Protein AF-A0AAP6L0I6-F1 (afdb_monomer)

Mean predicted aligned error: 7.33 Å

Sequence (89 aa):
MDTKLMALCINLIASLVSLVAAWFWFKSAKTNLPAINPTTGQPMSPVSMLELYRTVREASRINKIAAFLTGLSVIMFSLSGFLAYGSAS

Solvent-accessible surface area (backbone atoms only — not comparable to full-atom values): 4768 Å² total; per-residue (Å²): 130,58,55,58,60,51,18,50,54,38,38,54,52,19,51,52,38,36,52,54,13,50,52,32,41,55,56,30,67,64,68,94,67,70,59,61,37,89,88,77,74,42,61,75,51,94,75,54,66,68,57,51,51,50,54,53,52,51,25,51,55,37,35,53,52,17,52,51,32,39,53,51,17,53,52,34,42,51,50,20,49,45,44,54,58,64,73,77,115

Organism: Aeromonas media (NCBI:txid651)

Radius of gyration: 20.52 Å; Cα contacts (8 Å, |Δi|>4): 81; chains: 1; bounding box: 48×24×55 Å

Foldseek 3Di:
DDLLVVLVVLLVVLVVLLVVLVVLLVVLPDAPAADADPVPRHGPDDDDVVVVVVSNVVSVVSNVVSVVSNVVSVVSNVVSVCSNPVVVD

pLDDT: mean 85.45, std 9.0, range [48.16, 95.0]

Nearest PDB structures (foldseek):
  6ixg-assembly2_B  TM=4.704E-01  e=6.886E+00  Homo sapiens
  7fdb-assembly1_f  TM=3.466E-01  e=3.011E+00  Saccharomyces cerevisiae S288C

Secondary structure (DSSP, 8-state):
--HHHHHHHHHHHHHHHHHHHHHHHHHHH---PPPBPTTT-SBSS---HHHHHHHHHHHHHHHHHHHHHHHHHHHHHHHHHHHHHTT--

Structure (mmCIF, N/CA/C/O backbone):
data_AF-A0AAP6L0I6-F1
#
_entry.id   AF-A0AAP6L0I6-F1
#
loop_
_atom_site.group_PDB
_atom_site.id
_atom_site.type_symbol
_atom_site.label_atom_id
_atom_site.label_alt_id
_atom_site.label_comp_id
_atom_site.label_asym_id
_atom_site.label_entity_id
_atom_site.label_seq_id
_atom_site.pdbx_PDB_ins_code
_atom_site.Cartn_x
_atom_site.Cartn_y
_atom_site.Cartn_z
_atom_site.occupancy
_atom_site.B_iso_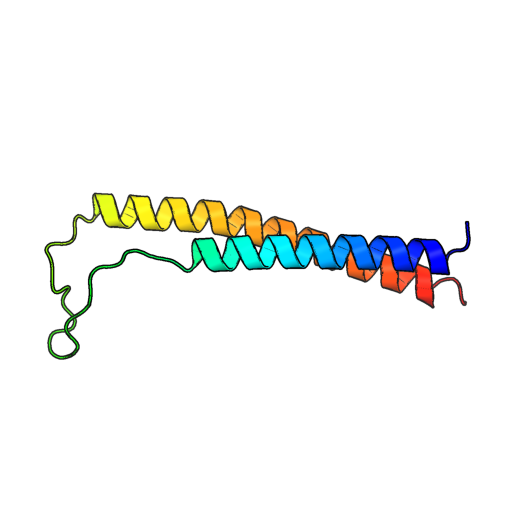or_equiv
_atom_site.auth_seq_id
_atom_site.auth_comp_id
_atom_site.auth_asym_id
_atom_site.auth_atom_id
_atom_site.pdbx_PDB_model_num
ATOM 1 N N . MET A 1 1 ? 24.803 2.353 -20.589 1.00 61.16 1 MET A N 1
ATOM 2 C CA . MET A 1 1 ? 24.414 1.551 -19.410 1.00 61.16 1 MET A CA 1
ATOM 3 C C . MET A 1 1 ? 23.748 0.292 -19.936 1.00 61.16 1 MET A C 1
ATOM 5 O O . MET A 1 1 ? 22.931 0.426 -20.836 1.00 61.16 1 MET A O 1
ATOM 9 N N . ASP A 1 2 ? 24.146 -0.893 -19.473 1.00 86.12 2 ASP A N 1
ATOM 10 C CA . ASP A 1 2 ? 23.571 -2.172 -19.925 1.00 86.12 2 ASP A CA 1
ATOM 11 C C . ASP A 1 2 ? 22.063 -2.220 -19.596 1.00 86.12 2 ASP A C 1
ATOM 13 O O . ASP A 1 2 ? 21.660 -1.833 -18.493 1.00 86.12 2 ASP A O 1
ATOM 17 N N . THR A 1 3 ? 21.222 -2.662 -20.539 1.00 84.19 3 THR A N 1
ATOM 18 C CA . THR A 1 3 ? 19.764 -2.781 -20.350 1.00 84.19 3 THR A CA 1
ATOM 19 C C . THR A 1 3 ? 19.432 -3.709 -19.185 1.00 84.19 3 THR A C 1
ATOM 21 O O . THR A 1 3 ? 18.493 -3.440 -18.430 1.00 84.19 3 THR A O 1
ATOM 24 N N . LYS A 1 4 ? 20.260 -4.735 -18.956 1.00 85.75 4 LYS A N 1
ATOM 25 C CA . LYS A 1 4 ? 20.130 -5.654 -17.817 1.00 85.75 4 LYS A CA 1
ATOM 26 C C . LYS A 1 4 ? 20.423 -4.966 -16.488 1.00 85.75 4 LYS A C 1
ATOM 28 O O . LYS A 1 4 ? 19.699 -5.172 -15.515 1.00 85.75 4 LYS A O 1
ATOM 33 N N . LEU A 1 5 ? 21.443 -4.105 -16.452 1.00 88.69 5 LEU A N 1
ATOM 34 C CA . LEU A 1 5 ? 21.770 -3.313 -15.265 1.00 88.69 5 LEU A CA 1
ATOM 35 C C . LEU A 1 5 ? 20.639 -2.326 -14.941 1.00 88.69 5 LEU A C 1
ATOM 37 O O . LEU A 1 5 ? 20.263 -2.171 -13.782 1.00 88.69 5 LEU A O 1
ATOM 41 N N . MET A 1 6 ? 20.045 -1.708 -15.966 1.00 87.94 6 MET A N 1
ATOM 42 C CA . MET A 1 6 ? 18.896 -0.817 -15.796 1.00 87.94 6 MET A CA 1
ATOM 43 C C . MET A 1 6 ? 17.666 -1.563 -15.255 1.00 87.94 6 MET A C 1
ATOM 45 O O . MET A 1 6 ? 17.031 -1.091 -14.311 1.00 87.94 6 MET A O 1
ATOM 49 N N . ALA A 1 7 ? 17.367 -2.749 -15.791 1.00 89.56 7 ALA A N 1
ATOM 50 C CA . ALA A 1 7 ? 16.278 -3.596 -15.307 1.00 89.56 7 ALA A CA 1
ATOM 51 C C . ALA A 1 7 ? 16.483 -4.028 -13.843 1.00 89.56 7 ALA A C 1
ATOM 53 O O . ALA A 1 7 ? 15.536 -3.977 -13.050 1.00 89.56 7 ALA A O 1
ATOM 54 N N . LEU A 1 8 ? 17.716 -4.380 -13.458 1.00 89.81 8 LEU A N 1
ATOM 55 C CA . LEU A 1 8 ? 18.066 -4.707 -12.073 1.00 89.81 8 LEU A CA 1
ATOM 56 C C . LEU A 1 8 ? 17.788 -3.529 -11.130 1.00 89.81 8 LEU A C 1
ATOM 58 O O . LEU A 1 8 ? 17.121 -3.711 -10.111 1.00 89.81 8 LEU A O 1
ATOM 62 N N . CYS A 1 9 ? 18.237 -2.321 -11.484 1.00 91.50 9 CYS A N 1
ATOM 63 C CA . CYS A 1 9 ? 17.977 -1.125 -10.680 1.00 91.50 9 CYS A CA 1
ATOM 64 C C . CYS A 1 9 ? 16.473 -0.863 -10.513 1.00 91.50 9 CYS A C 1
ATOM 66 O O . CYS A 1 9 ? 16.017 -0.596 -9.401 1.00 91.50 9 CYS A O 1
ATOM 68 N N . ILE A 1 10 ? 15.687 -0.992 -11.588 1.00 91.00 10 ILE A N 1
ATOM 69 C CA . ILE A 1 10 ? 14.227 -0.809 -11.533 1.00 91.00 10 ILE A CA 1
ATOM 70 C C . ILE A 1 10 ? 13.578 -1.857 -10.620 1.00 91.00 10 ILE A C 1
ATOM 72 O O . ILE A 1 10 ? 12.722 -1.498 -9.813 1.00 91.00 10 ILE A O 1
ATOM 76 N N . ASN A 1 11 ? 14.011 -3.120 -10.681 1.00 91.19 11 ASN A N 1
ATOM 77 C CA . ASN A 1 11 ? 13.495 -4.185 -9.812 1.00 91.19 11 ASN A CA 1
ATOM 78 C C . ASN A 1 11 ? 13.799 -3.942 -8.331 1.00 91.19 11 ASN A C 1
ATOM 80 O O . ASN A 1 11 ? 12.937 -4.169 -7.479 1.00 91.19 11 ASN A O 1
ATOM 84 N N . LEU A 1 12 ? 15.003 -3.462 -8.011 1.00 93.06 12 LEU A N 1
ATOM 85 C CA . LEU A 1 12 ? 15.367 -3.124 -6.634 1.00 93.06 12 LEU A CA 1
ATOM 86 C C . LEU A 1 12 ? 14.486 -1.992 -6.097 1.00 93.06 12 LEU A C 1
ATOM 88 O O . LEU A 1 12 ? 13.950 -2.101 -4.993 1.00 93.06 12 LEU A O 1
ATOM 92 N N . ILE A 1 13 ? 14.261 -0.945 -6.896 1.00 92.56 13 ILE A N 1
ATOM 93 C CA . ILE A 1 13 ? 13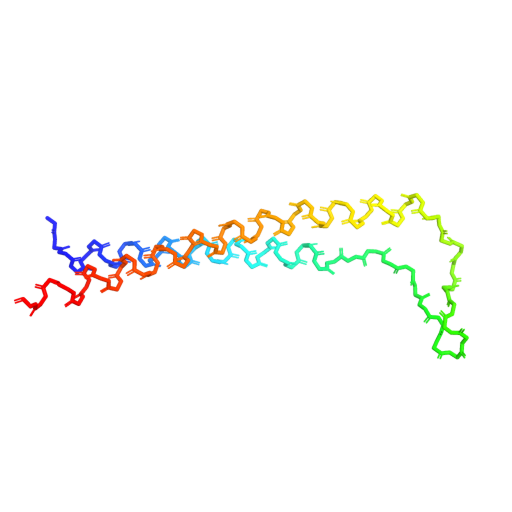.379 0.162 -6.503 1.00 92.56 13 ILE A CA 1
ATOM 94 C C . ILE A 1 13 ? 11.930 -0.328 -6.364 1.00 92.56 13 ILE A C 1
ATOM 96 O O . ILE A 1 13 ? 11.286 -0.032 -5.360 1.00 92.56 13 ILE A O 1
ATOM 100 N N . ALA A 1 14 ? 11.428 -1.127 -7.310 1.00 90.56 14 ALA A N 1
ATOM 101 C CA . ALA A 1 14 ? 10.079 -1.695 -7.255 1.00 90.56 14 ALA A CA 1
ATOM 102 C C . ALA A 1 14 ? 9.858 -2.541 -5.990 1.00 90.56 14 ALA A C 1
ATOM 104 O O . ALA A 1 14 ? 8.826 -2.419 -5.326 1.00 90.56 14 ALA A O 1
ATOM 105 N N . SER A 1 15 ? 10.856 -3.345 -5.614 1.00 91.12 15 SER A N 1
ATOM 106 C CA . SER A 1 15 ? 10.831 -4.165 -4.399 1.00 91.12 15 SER A CA 1
ATOM 107 C C . SER A 1 15 ? 10.752 -3.305 -3.137 1.00 91.12 15 SER A C 1
ATOM 109 O O . SER A 1 15 ? 9.941 -3.580 -2.252 1.00 91.12 15 SER A O 1
ATOM 111 N N . LEU A 1 16 ? 11.534 -2.221 -3.069 1.00 93.94 16 LEU A N 1
ATOM 112 C CA . LEU A 1 16 ? 11.479 -1.269 -1.955 1.00 93.94 16 LEU A CA 1
ATOM 113 C C . LEU A 1 16 ? 10.111 -0.585 -1.865 1.00 93.94 16 LEU A C 1
ATOM 115 O O . LEU A 1 16 ? 9.532 -0.511 -0.782 1.00 93.94 16 LEU A O 1
ATOM 119 N N . VAL A 1 17 ? 9.556 -0.137 -2.994 1.00 93.00 17 VAL A N 1
ATOM 120 C CA . VAL A 1 17 ? 8.215 0.469 -3.041 1.00 93.00 17 VAL A CA 1
ATOM 121 C C . VAL A 1 17 ? 7.155 -0.526 -2.563 1.00 93.00 17 VAL A C 1
ATOM 123 O O . VAL A 1 17 ? 6.283 -0.159 -1.775 1.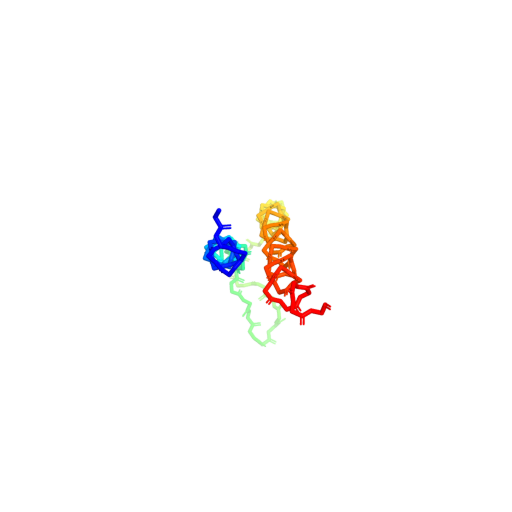00 93.00 17 VAL A O 1
ATOM 126 N N . SER A 1 18 ? 7.262 -1.795 -2.964 1.00 92.00 18 SER A N 1
ATOM 127 C CA . SER A 1 18 ? 6.358 -2.856 -2.512 1.00 92.00 18 SER A CA 1
ATOM 128 C C . SER A 1 18 ? 6.459 -3.108 -1.004 1.00 92.00 18 SER A C 1
ATOM 130 O O . SER A 1 18 ? 5.438 -3.308 -0.346 1.00 92.00 18 SER A O 1
ATOM 132 N N . LEU A 1 19 ? 7.665 -3.061 -0.432 1.00 94.12 19 LEU A N 1
ATOM 133 C CA . LEU A 1 19 ? 7.861 -3.199 1.012 1.00 94.12 19 LEU A CA 1
ATOM 134 C C . LEU A 1 19 ? 7.213 -2.036 1.779 1.00 94.12 19 LEU A C 1
ATOM 136 O O . LEU A 1 19 ? 6.542 -2.246 2.792 1.00 94.12 19 LEU A O 1
ATOM 140 N N . VAL A 1 20 ? 7.358 -0.809 1.272 1.00 93.19 20 VAL A N 1
ATOM 141 C CA . VAL A 1 20 ? 6.707 0.374 1.852 1.00 93.19 20 VAL A CA 1
ATOM 142 C C . VAL A 1 20 ? 5.182 0.263 1.740 1.00 93.19 20 VAL A C 1
ATOM 144 O O . VAL A 1 20 ? 4.476 0.555 2.707 1.00 93.19 20 VAL A O 1
ATOM 147 N N . ALA A 1 21 ? 4.658 -0.210 0.607 1.00 91.81 21 ALA A N 1
ATOM 148 C CA . ALA A 1 21 ? 3.228 -0.456 0.430 1.00 91.81 21 ALA A CA 1
ATOM 149 C C . ALA A 1 21 ? 2.690 -1.462 1.464 1.00 91.81 21 ALA A C 1
ATOM 151 O O . ALA A 1 21 ? 1.693 -1.185 2.136 1.00 91.81 21 ALA A O 1
ATOM 152 N N . ALA A 1 22 ? 3.400 -2.577 1.661 1.00 91.81 22 ALA A N 1
ATOM 153 C CA . ALA A 1 22 ? 3.051 -3.597 2.648 1.00 91.81 22 ALA A CA 1
ATOM 154 C C . ALA A 1 22 ? 3.032 -3.039 4.081 1.00 91.81 22 ALA A C 1
ATOM 156 O O . ALA A 1 22 ? 2.129 -3.352 4.861 1.00 91.81 22 ALA A O 1
ATOM 157 N N . TRP A 1 23 ? 3.971 -2.154 4.425 1.00 91.50 23 TRP A N 1
ATOM 158 C CA . TRP A 1 23 ? 3.974 -1.473 5.721 1.00 91.50 23 TRP A CA 1
ATOM 159 C C . TRP A 1 23 ? 2.734 -0.594 5.932 1.00 91.50 23 TRP A C 1
ATOM 161 O O . TRP A 1 23 ? 2.137 -0.602 7.013 1.00 91.50 23 TRP A O 1
ATOM 171 N N . PHE A 1 24 ? 2.304 0.142 4.904 1.00 90.88 24 PHE A N 1
ATOM 172 C CA . PHE A 1 24 ? 1.074 0.930 4.984 1.00 90.88 24 PHE A CA 1
ATOM 173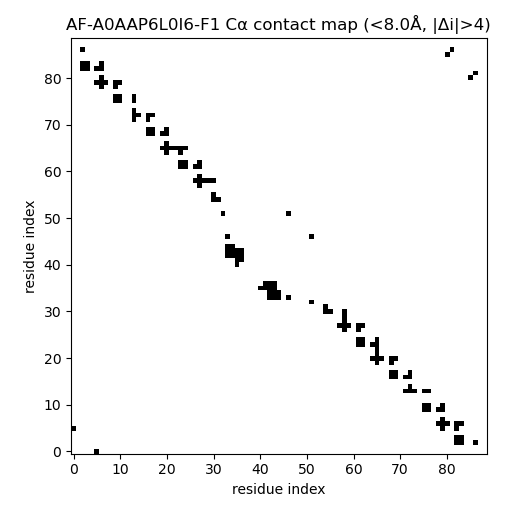 C C . PHE A 1 24 ? -0.176 0.050 5.073 1.00 90.88 24 PHE A C 1
ATOM 175 O O . PHE A 1 24 ? -1.084 0.387 5.834 1.00 90.88 24 PHE A O 1
ATOM 182 N N . TRP A 1 25 ? -0.216 -1.097 4.392 1.00 90.56 25 TRP A N 1
ATOM 183 C CA . TRP A 1 25 ? -1.284 -2.084 4.586 1.00 90.56 25 TRP A CA 1
ATOM 184 C C . TRP A 1 25 ? -1.322 -2.633 6.006 1.00 90.56 25 TRP A C 1
ATOM 186 O O . TRP A 1 25 ? -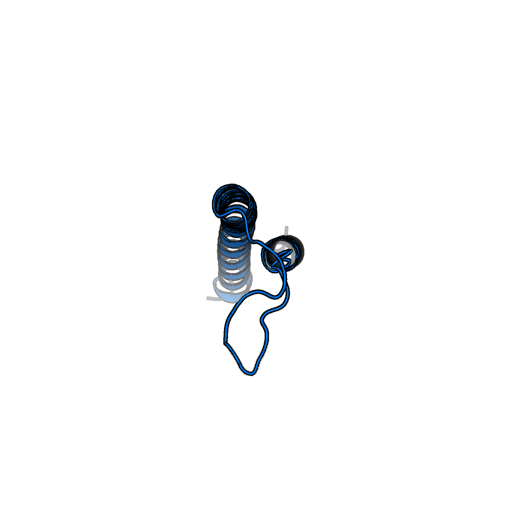2.388 -2.648 6.618 1.00 90.56 25 TRP A O 1
ATOM 196 N N . PHE A 1 26 ? -0.172 -2.990 6.573 1.00 89.62 26 PHE A N 1
ATOM 197 C CA . PHE A 1 26 ? -0.095 -3.432 7.963 1.00 89.62 26 PHE A CA 1
ATOM 198 C C . PHE A 1 26 ? -0.619 -2.366 8.932 1.00 89.62 26 PHE A C 1
ATOM 200 O O . PHE A 1 26 ? -1.400 -2.670 9.834 1.00 89.62 26 PHE A O 1
ATOM 207 N N . LYS A 1 27 ? -0.246 -1.097 8.723 1.00 87.31 27 LYS A N 1
ATOM 208 C CA . LYS A 1 27 ? -0.782 0.019 9.514 1.00 87.31 27 LYS A CA 1
ATOM 209 C C . LYS A 1 27 ? -2.285 0.202 9.325 1.00 87.31 27 LYS A C 1
ATOM 211 O O . LYS A 1 27 ? -2.979 0.413 10.310 1.00 87.31 27 LYS A O 1
ATOM 216 N N . SER A 1 28 ? -2.787 0.103 8.096 1.00 87.94 28 SER A N 1
ATOM 217 C CA . SER A 1 28 ? -4.219 0.218 7.806 1.00 87.94 28 SER A CA 1
ATOM 218 C C . SER A 1 28 ? -5.042 -0.916 8.418 1.00 87.94 28 SER A C 1
ATOM 220 O O . SER A 1 28 ? -6.208 -0.703 8.737 1.00 87.94 28 SER A O 1
ATOM 222 N N . ALA A 1 29 ? -4.473 -2.116 8.541 1.00 84.81 29 ALA A N 1
ATOM 223 C CA . ALA A 1 29 ? -5.158 -3.282 9.092 1.00 84.81 29 ALA A CA 1
ATOM 224 C C . ALA A 1 29 ? -5.266 -3.239 10.625 1.00 84.81 29 ALA A C 1
ATOM 226 O O . ALA A 1 29 ? -6.119 -3.910 11.205 1.00 84.81 29 ALA A 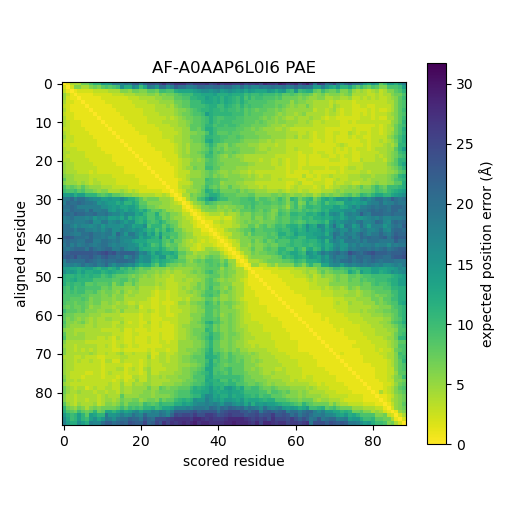O 1
ATOM 227 N N . LYS A 1 30 ? -4.429 -2.442 11.301 1.00 82.50 30 LYS A N 1
ATOM 228 C CA . LYS A 1 30 ? -4.541 -2.227 12.745 1.00 82.50 30 LYS A CA 1
ATOM 229 C C . LYS A 1 30 ? -5.724 -1.316 13.048 1.00 82.50 30 LYS A C 1
ATOM 231 O O . LYS A 1 30 ? -5.612 -0.095 13.009 1.00 82.50 30 LYS A O 1
ATOM 236 N N . THR A 1 31 ? -6.851 -1.916 13.400 1.00 67.25 31 THR A N 1
ATOM 237 C CA . THR A 1 31 ? -8.019 -1.195 13.908 1.00 67.25 31 THR A CA 1
ATOM 238 C C . THR A 1 31 ? -8.139 -1.394 15.416 1.00 67.25 31 THR A C 1
ATOM 240 O O . THR A 1 31 ? -8.187 -2.533 15.876 1.00 67.25 31 THR A O 1
ATOM 243 N N . ASN A 1 32 ? -8.249 -0.307 16.184 1.00 69.12 32 ASN A N 1
ATOM 244 C CA . ASN A 1 32 ? -8.554 -0.348 17.622 1.00 69.12 32 ASN A CA 1
ATOM 245 C C . ASN A 1 32 ? -10.053 -0.596 17.852 1.00 69.12 32 ASN A C 1
ATOM 247 O O . ASN A 1 32 ? -10.741 0.208 18.478 1.00 69.12 32 ASN A O 1
ATOM 251 N N . LEU A 1 33 ? -10.581 -1.672 17.269 1.00 71.62 33 LEU A N 1
ATOM 252 C CA . LEU A 1 33 ? -11.978 -2.041 17.455 1.00 71.62 33 LEU A CA 1
ATOM 253 C C . LEU A 1 33 ? -12.161 -2.656 18.849 1.00 71.62 33 LEU A C 1
ATOM 255 O O . LEU A 1 33 ? -11.321 -3.451 19.277 1.00 71.62 33 LEU A O 1
ATOM 259 N N . PRO A 1 34 ? -13.244 -2.308 19.563 1.00 72.94 34 PRO A N 1
ATOM 260 C CA . PRO A 1 34 ? -13.559 -2.936 20.836 1.00 72.94 34 PRO A CA 1
ATOM 261 C C . PRO A 1 34 ? -13.818 -4.430 20.633 1.00 72.94 34 PRO A C 1
ATOM 263 O O . PRO A 1 34 ? -14.385 -4.843 19.619 1.00 72.94 34 PRO A O 1
ATOM 266 N N . ALA A 1 35 ? -13.401 -5.239 21.608 1.00 80.75 35 ALA A N 1
ATOM 267 C CA . ALA A 1 35 ? -13.622 -6.679 21.577 1.00 80.75 35 ALA A CA 1
ATOM 268 C C . ALA A 1 35 ? -15.121 -6.992 21.443 1.00 80.75 35 ALA A C 1
ATOM 270 O O . ALA A 1 35 ? -15.960 -6.359 22.091 1.00 80.75 35 ALA A O 1
ATOM 271 N N . ILE A 1 36 ? -15.451 -7.967 20.597 1.00 82.38 36 ILE A N 1
ATOM 272 C CA . ILE A 1 36 ? -16.818 -8.453 20.404 1.00 82.38 36 ILE A CA 1
ATOM 273 C C . ILE A 1 36 ? -17.020 -9.658 21.317 1.00 82.38 36 ILE A C 1
ATOM 275 O O . ILE A 1 36 ? -16.188 -10.565 21.346 1.00 82.38 36 ILE A O 1
ATOM 279 N N . ASN A 1 37 ? -18.126 -9.678 22.057 1.00 84.00 37 ASN A N 1
ATOM 280 C CA . ASN A 1 37 ? -18.518 -10.845 22.830 1.00 84.00 37 ASN A CA 1
ATOM 281 C C . ASN A 1 37 ? -18.952 -11.965 21.858 1.00 84.00 37 ASN A C 1
ATOM 283 O O . ASN A 1 37 ? -19.903 -11.765 21.098 1.00 84.00 37 ASN A O 1
ATOM 287 N N . PRO A 1 38 ? -18.299 -13.141 21.874 1.00 84.00 38 PRO A N 1
ATOM 288 C CA . PRO A 1 38 ? -18.562 -14.214 20.913 1.00 84.00 38 PRO A CA 1
ATOM 289 C C . PRO A 1 38 ? -19.954 -14.845 21.063 1.00 84.00 38 PRO A C 1
ATOM 291 O O . PRO A 1 38 ? -20.442 -15.462 20.122 1.00 84.00 38 PRO A O 1
ATOM 294 N N . THR A 1 39 ? -20.606 -14.684 22.216 1.00 89.31 39 THR A N 1
ATOM 295 C CA . THR A 1 39 ? -21.918 -15.278 22.506 1.00 89.31 39 THR A CA 1
ATOM 296 C C . THR A 1 39 ? -23.070 -14.362 22.099 1.00 89.31 39 THR A C 1
ATOM 298 O O . THR A 1 39 ? -24.107 -14.838 21.649 1.00 89.31 39 THR A O 1
ATOM 301 N N . THR A 1 40 ? -22.912 -13.043 22.260 1.00 85.44 40 THR A N 1
ATOM 302 C CA . THR A 1 40 ? -23.975 -12.061 21.971 1.00 85.44 40 THR A CA 1
ATOM 303 C C . THR A 1 40 ? -23.775 -11.319 20.652 1.00 85.44 40 THR A C 1
ATOM 305 O O . THR A 1 40 ? -24.693 -10.645 20.189 1.00 85.44 40 THR A O 1
ATOM 308 N N . GLY A 1 41 ? -22.577 -11.388 20.062 1.00 82.50 41 GLY A N 1
ATOM 309 C CA . GLY A 1 41 ? -22.201 -10.607 18.882 1.00 82.50 41 GLY A CA 1
ATOM 310 C C . GLY A 1 41 ? -22.112 -9.098 19.142 1.00 82.50 41 GLY A C 1
ATOM 311 O O . GLY A 1 41 ? -21.917 -8.328 18.204 1.00 82.50 41 GLY A O 1
ATOM 312 N N . GLN A 1 42 ? -22.253 -8.661 20.398 1.00 84.00 42 GLN A N 1
ATOM 313 C CA . GLN A 1 42 ? -22.230 -7.251 20.776 1.00 84.00 42 GLN A CA 1
ATOM 314 C C . GLN A 1 42 ? -20.842 -6.816 21.262 1.00 84.00 42 GLN A C 1
ATOM 316 O O . GLN A 1 42 ? -20.097 -7.625 21.824 1.00 84.00 42 GLN A O 1
ATOM 321 N N . PRO A 1 43 ? -20.478 -5.539 21.073 1.00 79.69 43 PRO A N 1
ATOM 322 C CA . PRO A 1 43 ? -19.231 -5.000 21.596 1.00 79.69 43 PRO A CA 1
ATOM 323 C C . PRO A 1 43 ? -19.222 -5.003 23.131 1.00 79.69 43 PRO A C 1
ATOM 325 O O . PRO A 1 43 ? -20.205 -4.644 23.776 1.00 79.69 43 PRO A O 1
ATOM 328 N N . MET A 1 44 ? -18.089 -5.386 23.722 1.00 82.19 44 MET A N 1
ATOM 329 C CA . MET A 1 44 ? -17.902 -5.459 25.180 1.00 82.19 44 MET A CA 1
ATOM 330 C C . MET A 1 44 ? -17.759 -4.084 25.856 1.00 82.19 44 MET A C 1
ATOM 332 O O . MET A 1 44 ? -17.744 -4.001 27.080 1.00 82.19 44 MET A O 1
ATOM 336 N N . SER A 1 45 ? -17.639 -3.011 25.073 1.00 78.06 45 SER A N 1
ATOM 337 C CA . SER A 1 45 ? -17.517 -1.624 25.530 1.00 78.06 45 SER A CA 1
ATOM 338 C C . SER A 1 45 ? -18.458 -0.734 24.709 1.00 78.06 45 SER A C 1
ATOM 340 O O . SER A 1 45 ? -18.650 -1.028 23.524 1.00 78.06 45 SER A O 1
ATOM 342 N N . PRO A 1 46 ? -19.049 0.335 25.281 1.00 73.31 46 PRO A N 1
ATOM 343 C CA . PRO A 1 46 ? -19.845 1.293 24.519 1.00 73.31 46 PRO A CA 1
ATOM 344 C C . PRO A 1 46 ? -19.039 1.850 23.341 1.00 73.31 46 PRO A C 1
ATOM 346 O O . PRO A 1 46 ? -17.983 2.454 23.512 1.00 73.31 46 PRO A O 1
ATOM 349 N N . VAL A 1 47 ? -19.546 1.627 22.128 1.00 74.56 47 VAL A N 1
ATOM 350 C CA . VAL A 1 47 ? -18.884 2.045 20.889 1.00 74.56 47 VAL A CA 1
ATOM 351 C C . VAL A 1 47 ? -19.499 3.348 20.422 1.00 74.56 47 VAL A C 1
ATOM 353 O O . VAL A 1 47 ? -20.666 3.396 20.032 1.00 74.56 47 VAL A O 1
ATOM 356 N N . SER A 1 48 ? -18.706 4.413 20.416 1.00 82.00 48 SER A N 1
ATOM 357 C CA . SER A 1 48 ? -19.095 5.636 19.728 1.00 82.00 48 SER A CA 1
ATOM 358 C C . SER A 1 48 ? -19.003 5.407 18.222 1.00 82.00 48 SER A C 1
ATOM 360 O O . SER A 1 48 ? -17.914 5.228 17.674 1.00 82.00 48 SER A O 1
ATOM 362 N N . MET A 1 49 ? -20.144 5.450 17.524 1.00 82.56 49 MET A N 1
ATOM 363 C CA . MET A 1 49 ? -20.165 5.366 16.056 1.00 82.56 49 MET A CA 1
ATOM 364 C C . MET A 1 49 ? -19.277 6.446 15.426 1.00 82.56 49 MET A C 1
ATOM 366 O O . MET A 1 49 ? -18.633 6.201 14.411 1.00 82.56 49 MET A O 1
ATOM 370 N N . LEU A 1 50 ? -19.178 7.625 16.051 1.00 84.69 50 LEU A N 1
ATOM 371 C CA . LEU A 1 50 ? -18.306 8.702 15.586 1.00 84.69 50 LEU A CA 1
ATOM 372 C C . LEU A 1 50 ? -16.819 8.319 15.650 1.00 84.69 50 LEU A C 1
ATOM 374 O O . LEU A 1 50 ? -16.073 8.615 14.717 1.00 84.69 50 LEU A O 1
ATOM 378 N N . GLU A 1 51 ? -16.381 7.668 16.728 1.00 82.25 51 GLU A N 1
ATOM 379 C CA . GLU A 1 51 ? -14.997 7.195 16.869 1.00 82.25 51 GLU A CA 1
ATOM 380 C C . GLU A 1 51 ? -14.702 6.068 15.884 1.00 82.25 51 GLU A C 1
ATOM 382 O O . GLU A 1 51 ? -13.688 6.116 15.187 1.00 82.25 51 GLU A O 1
ATOM 387 N N . LEU A 1 52 ? -15.643 5.133 15.730 1.00 83.62 52 LEU A N 1
ATOM 388 C CA . LEU A 1 52 ? -15.567 4.059 14.744 1.00 83.62 52 LEU A CA 1
ATOM 389 C C . LEU A 1 52 ? -15.371 4.616 13.326 1.00 83.62 52 LEU A C 1
ATOM 391 O O . LEU A 1 52 ? -14.435 4.231 12.621 1.00 83.62 52 LEU A O 1
ATOM 395 N N . TYR A 1 53 ? -16.211 5.574 12.918 1.00 85.44 53 TYR A N 1
ATOM 396 C CA . TYR A 1 53 ? -16.102 6.219 11.611 1.00 85.44 53 TYR A CA 1
ATOM 397 C C . TYR A 1 53 ? -14.773 6.955 11.435 1.00 85.44 53 TYR A C 1
ATOM 399 O O . TYR A 1 53 ? -14.209 6.926 10.339 1.00 85.44 53 TYR A O 1
ATOM 407 N N . ARG A 1 54 ? -14.243 7.597 12.484 1.00 86.38 54 ARG A N 1
ATOM 408 C CA . ARG A 1 54 ? -12.924 8.249 12.430 1.00 86.38 54 ARG A CA 1
ATOM 409 C C . ARG A 1 54 ? -11.810 7.230 12.196 1.00 86.38 54 ARG A C 1
ATOM 411 O O . ARG A 1 54 ? -11.027 7.428 11.267 1.00 86.38 54 ARG A O 1
ATOM 418 N N . THR A 1 55 ? -11.787 6.128 12.945 1.00 86.25 55 THR A N 1
ATOM 419 C CA . THR A 1 55 ? -10.787 5.060 12.781 1.00 86.25 55 THR A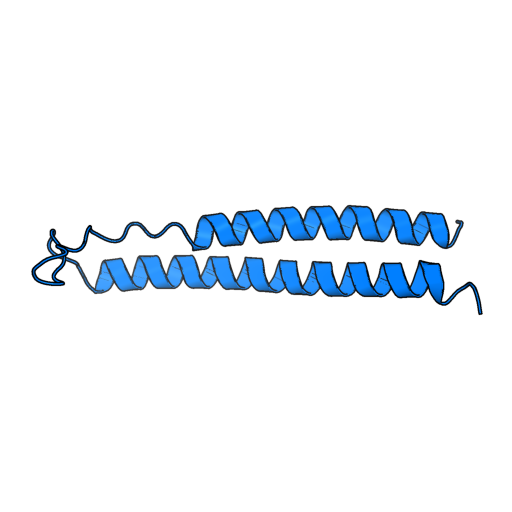 CA 1
ATOM 420 C C . THR A 1 55 ? -10.863 4.422 11.395 1.00 86.25 55 THR A C 1
ATOM 422 O O . THR A 1 55 ? -9.843 4.283 10.723 1.00 86.25 55 THR A O 1
ATOM 425 N N . VAL A 1 56 ? -12.068 4.098 10.917 1.00 86.94 56 VAL A N 1
ATOM 426 C CA . VAL A 1 56 ? -12.267 3.518 9.578 1.00 86.94 56 VAL A CA 1
ATOM 427 C C . VAL A 1 56 ? -11.852 4.499 8.482 1.00 86.94 56 VAL A C 1
ATOM 429 O O . VAL A 1 56 ? -11.213 4.106 7.505 1.00 86.94 56 VAL A O 1
ATOM 432 N N . ARG A 1 57 ? -12.169 5.790 8.631 1.00 89.31 57 ARG A N 1
ATOM 433 C CA . ARG A 1 57 ? -11.771 6.823 7.665 1.00 89.31 57 ARG A CA 1
ATOM 434 C C . ARG A 1 57 ? -10.254 6.986 7.601 1.00 89.31 57 ARG A C 1
ATOM 436 O O . ARG A 1 57 ? -9.709 7.135 6.505 1.00 89.31 57 ARG A O 1
ATOM 443 N N . GLU A 1 58 ? -9.579 6.961 8.743 1.00 88.69 58 GLU A N 1
ATOM 444 C CA . GLU A 1 58 ? -8.120 7.042 8.810 1.00 88.69 58 GLU A CA 1
ATOM 445 C C . GLU A 1 58 ? -7.462 5.811 8.175 1.00 88.69 58 GLU A C 1
ATOM 447 O O . GLU A 1 58 ? -6.625 5.963 7.281 1.00 88.69 58 GLU A O 1
ATOM 452 N N . ALA A 1 59 ? -7.924 4.608 8.528 1.00 87.75 59 ALA A N 1
ATOM 453 C CA . ALA A 1 59 ? -7.484 3.363 7.905 1.00 87.75 59 ALA A CA 1
ATOM 454 C C . ALA A 1 59 ? -7.702 3.392 6.382 1.00 87.75 59 ALA A C 1
ATOM 456 O O . ALA A 1 59 ? -6.778 3.134 5.616 1.00 87.75 59 ALA A O 1
ATOM 457 N N . SER A 1 60 ? -8.879 3.823 5.916 1.00 89.81 60 SER A N 1
ATOM 458 C CA . SER A 1 60 ? -9.192 3.950 4.486 1.00 89.81 60 SER A CA 1
ATOM 459 C C . SER A 1 60 ? -8.234 4.894 3.751 1.00 89.81 60 SER A C 1
ATOM 461 O O . SER A 1 60 ? -7.771 4.584 2.651 1.00 89.81 60 SER A O 1
ATOM 463 N N . ARG A 1 61 ? -7.881 6.035 4.355 1.00 92.06 61 ARG A N 1
ATOM 464 C CA . ARG A 1 61 ? -6.905 6.968 3.774 1.00 92.06 61 ARG A CA 1
ATOM 465 C C . ARG A 1 61 ? -5.525 6.321 3.644 1.00 92.06 61 ARG A C 1
ATOM 467 O O . ARG A 1 61 ? -4.884 6.484 2.607 1.00 92.06 61 ARG A O 1
ATOM 474 N N . ILE A 1 62 ? -5.081 5.588 4.661 1.00 91.06 62 ILE A N 1
ATOM 475 C CA . ILE A 1 62 ? -3.799 4.875 4.635 1.00 91.06 62 ILE A CA 1
ATOM 476 C C . ILE A 1 62 ? -3.828 3.753 3.587 1.00 91.06 62 ILE A C 1
ATOM 478 O O . ILE A 1 62 ? -2.879 3.609 2.815 1.00 91.06 62 ILE A O 1
ATOM 482 N N . ASN A 1 63 ? -4.938 3.020 3.486 1.00 92.44 63 ASN A N 1
ATOM 483 C CA . ASN A 1 63 ? -5.117 1.968 2.492 1.00 92.44 63 ASN A CA 1
ATOM 484 C C . ASN A 1 63 ? -5.021 2.497 1.055 1.00 92.44 63 ASN A C 1
ATOM 486 O O . ASN A 1 63 ? -4.428 1.848 0.200 1.00 92.44 63 ASN A O 1
ATOM 490 N N . LYS A 1 64 ? -5.545 3.700 0.781 1.00 91.81 64 LYS A N 1
ATOM 491 C CA . LYS A 1 64 ? -5.397 4.344 -0.537 1.00 91.81 64 LYS A CA 1
ATOM 492 C C . LYS A 1 64 ? -3.931 4.587 -0.899 1.00 91.81 64 LYS A C 1
ATOM 494 O O . LYS A 1 64 ? -3.549 4.362 -2.042 1.00 91.81 64 LYS A O 1
ATOM 499 N N . ILE A 1 65 ? -3.111 5.010 0.066 1.00 92.38 65 ILE A N 1
ATOM 500 C CA . ILE A 1 65 ? -1.668 5.211 -0.142 1.00 92.38 65 ILE A CA 1
ATOM 501 C C . ILE A 1 65 ? -0.990 3.868 -0.423 1.00 92.38 65 ILE A C 1
ATOM 503 O O . ILE A 1 65 ? -0.228 3.755 -1.379 1.00 92.38 65 ILE A O 1
ATOM 507 N N . ALA A 1 66 ? -1.303 2.840 0.365 1.00 90.94 66 ALA A N 1
ATOM 508 C CA . ALA A 1 66 ? -0.767 1.499 0.157 1.00 90.94 66 ALA A CA 1
ATOM 509 C C . ALA A 1 66 ? -1.140 0.932 -1.224 1.00 90.94 66 ALA A C 1
ATOM 511 O O . ALA A 1 66 ? -0.277 0.419 -1.935 1.00 90.94 66 ALA A O 1
ATOM 512 N N . ALA A 1 67 ? -2.401 1.083 -1.639 1.00 91.75 67 ALA A N 1
ATOM 513 C CA . ALA A 1 67 ? -2.879 0.651 -2.948 1.00 91.75 67 ALA A CA 1
ATOM 514 C C . ALA A 1 67 ? -2.176 1.401 -4.090 1.00 91.75 67 ALA A C 1
ATOM 516 O O . ALA A 1 67 ? -1.767 0.779 -5.068 1.00 91.75 67 ALA A O 1
ATOM 517 N N . PHE A 1 68 ? -1.969 2.714 -3.948 1.00 95.00 68 PHE A N 1
ATOM 518 C CA . PHE A 1 68 ? -1.217 3.504 -4.923 1.00 95.00 68 PHE A CA 1
ATOM 519 C C . PHE A 1 68 ? 0.235 3.025 -5.055 1.00 95.00 68 PHE A C 1
ATOM 521 O O . PHE A 1 68 ? 0.706 2.790 -6.166 1.00 95.00 68 PHE A O 1
ATOM 528 N N . LEU A 1 69 ? 0.929 2.822 -3.932 1.00 91.44 69 LEU A N 1
ATOM 529 C CA . LEU A 1 69 ? 2.306 2.320 -3.929 1.00 91.44 69 LEU A CA 1
ATOM 530 C C . LEU A 1 69 ? 2.402 0.898 -4.498 1.00 91.44 69 LEU A C 1
ATOM 532 O O . LEU A 1 69 ? 3.351 0.591 -5.211 1.00 91.44 69 LEU A O 1
ATOM 536 N N . THR A 1 70 ? 1.398 0.058 -4.244 1.00 92.25 70 THR A N 1
ATOM 537 C CA . THR A 1 70 ? 1.295 -1.279 -4.847 1.00 92.25 70 THR A CA 1
ATOM 538 C C . THR A 1 70 ? 1.123 -1.187 -6.364 1.00 92.25 70 THR A C 1
ATOM 540 O O . THR A 1 70 ? 1.803 -1.882 -7.111 1.00 92.25 70 THR A O 1
ATOM 543 N N . GLY A 1 71 ? 0.255 -0.295 -6.848 1.00 91.94 71 GLY A N 1
ATOM 544 C CA . GLY A 1 71 ? 0.103 -0.056 -8.285 1.00 91.94 71 GLY A CA 1
ATOM 545 C C . GLY A 1 71 ? 1.410 0.415 -8.927 1.00 91.94 71 GLY A C 1
ATOM 546 O O . GLY A 1 71 ? 1.808 -0.095 -9.974 1.00 91.94 71 GLY A O 1
ATOM 547 N N . LEU A 1 72 ? 2.119 1.333 -8.265 1.00 92.44 72 LEU A N 1
ATOM 548 C CA . LEU A 1 72 ? 3.416 1.820 -8.725 1.00 92.44 72 LEU A CA 1
ATOM 549 C C . LEU A 1 72 ? 4.461 0.696 -8.790 1.00 92.44 72 LEU A C 1
ATOM 551 O O . LEU A 1 72 ? 5.153 0.580 -9.800 1.00 92.44 72 LEU A O 1
ATOM 555 N N . SER A 1 73 ? 4.560 -0.158 -7.764 1.00 91.06 73 SER A N 1
ATOM 556 C CA . SER A 1 73 ? 5.527 -1.263 -7.765 1.00 91.06 73 SER A CA 1
ATOM 557 C C . SER A 1 73 ? 5.248 -2.265 -8.885 1.00 91.06 73 SER A C 1
ATOM 559 O O . SER A 1 73 ? 6.185 -2.676 -9.568 1.00 91.06 73 SER A O 1
ATOM 561 N N . VAL A 1 74 ? 3.980 -2.603 -9.144 1.00 93.25 74 VAL A N 1
ATOM 562 C CA . VAL A 1 74 ? 3.583 -3.510 -10.238 1.00 93.25 74 VAL A CA 1
ATOM 563 C C . VAL A 1 74 ? 3.963 -2.942 -11.605 1.00 93.25 74 VAL A C 1
ATOM 565 O O . VAL A 1 74 ? 4.508 -3.668 -12.442 1.00 93.25 74 VAL A O 1
ATOM 568 N N . ILE A 1 75 ? 3.729 -1.646 -11.831 1.00 92.81 75 ILE A N 1
ATOM 569 C CA . ILE A 1 75 ? 4.136 -0.970 -13.072 1.00 92.81 75 ILE A CA 1
ATOM 570 C C . ILE A 1 75 ? 5.657 -1.064 -13.246 1.00 92.81 75 ILE A C 1
ATOM 572 O O . ILE A 1 75 ? 6.132 -1.445 -14.315 1.00 92.81 75 ILE A O 1
ATOM 576 N N . MET A 1 76 ? 6.425 -0.786 -12.190 1.00 90.69 76 MET A N 1
ATOM 577 C CA . MET A 1 76 ? 7.888 -0.848 -12.234 1.00 90.69 76 MET A CA 1
ATOM 578 C C . MET A 1 76 ? 8.418 -2.270 -12.463 1.00 90.69 76 MET A C 1
ATOM 580 O O . MET A 1 76 ? 9.322 -2.452 -13.278 1.00 90.69 76 MET A O 1
ATOM 584 N N . PHE A 1 77 ? 7.839 -3.283 -11.812 1.00 90.25 77 PHE A N 1
ATOM 585 C CA . PHE A 1 77 ? 8.174 -4.690 -12.064 1.00 90.25 77 PHE A CA 1
ATOM 586 C C . PHE A 1 77 ? 7.897 -5.086 -13.518 1.00 90.25 77 PHE A C 1
ATOM 588 O O . PHE A 1 77 ? 8.732 -5.725 -14.159 1.00 90.25 77 PHE A O 1
ATOM 595 N N . SER A 1 78 ? 6.760 -4.651 -14.065 1.00 89.25 78 SER A N 1
ATOM 596 C CA . SER A 1 78 ? 6.383 -4.923 -15.458 1.00 89.25 78 SER A CA 1
ATOM 597 C C . SER A 1 78 ? 7.354 -4.265 -16.447 1.00 89.25 78 SER A C 1
ATOM 599 O O . SER A 1 78 ? 7.805 -4.908 -17.394 1.00 89.25 78 SER A O 1
ATOM 601 N N . LEU A 1 79 ? 7.740 -3.009 -16.192 1.00 89.69 79 LEU A N 1
ATOM 602 C CA . LEU A 1 79 ? 8.753 -2.278 -16.964 1.00 89.69 79 LEU A CA 1
ATOM 603 C C . LEU A 1 79 ? 10.122 -2.962 -16.913 1.00 89.69 79 LEU A C 1
ATOM 605 O O . LEU A 1 79 ? 10.777 -3.091 -17.946 1.00 89.69 79 LEU A O 1
ATOM 609 N N . SER A 1 80 ? 10.549 -3.424 -15.736 1.00 89.12 80 SER A N 1
ATOM 610 C CA . SER A 1 80 ? 11.804 -4.166 -15.598 1.00 89.12 80 SER A CA 1
ATOM 611 C C . SER A 1 80 ? 11.786 -5.463 -16.413 1.00 89.12 80 SER A C 1
ATOM 613 O O . SER A 1 80 ? 12.732 -5.732 -17.154 1.00 89.12 80 SER A O 1
ATOM 615 N N . GLY A 1 81 ? 10.685 -6.222 -16.354 1.00 86.56 81 GLY A N 1
ATOM 616 C CA . GLY A 1 81 ? 10.500 -7.422 -17.171 1.00 86.56 81 GLY A CA 1
ATOM 617 C C . GLY A 1 81 ? 10.584 -7.124 -18.670 1.00 86.56 81 GLY A C 1
ATOM 618 O O . GLY A 1 81 ? 11.329 -7.789 -19.388 1.00 86.56 81 GLY A O 1
ATOM 619 N N . PHE A 1 82 ? 9.900 -6.079 -19.142 1.00 87.69 82 PHE A N 1
ATOM 620 C CA . PHE A 1 82 ? 9.957 -5.688 -20.552 1.00 87.69 82 PHE A CA 1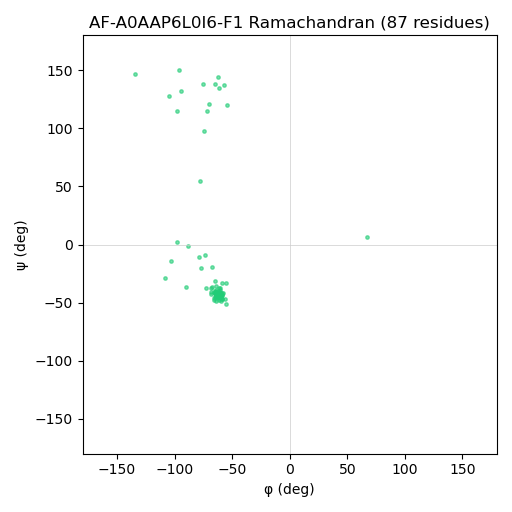
ATOM 621 C C . PHE A 1 82 ? 11.376 -5.301 -20.996 1.00 87.69 82 PHE A C 1
ATOM 623 O O . PHE A 1 82 ? 11.823 -5.719 -22.057 1.00 87.69 82 PHE A O 1
ATOM 630 N N . LEU A 1 83 ? 12.123 -4.560 -20.176 1.00 85.69 83 LEU A N 1
ATOM 631 C CA . LEU A 1 83 ? 13.499 -4.160 -20.498 1.00 85.69 83 LEU A CA 1
ATOM 632 C C . LEU A 1 83 ? 14.478 -5.343 -20.502 1.00 85.69 83 LEU A C 1
ATOM 634 O O . LEU A 1 83 ? 15.376 -5.397 -21.347 1.00 85.69 83 LEU A O 1
ATOM 638 N N . ALA A 1 84 ? 14.306 -6.289 -19.578 1.00 82.94 84 ALA A N 1
ATOM 639 C CA . ALA A 1 84 ? 15.170 -7.460 -19.454 1.00 82.94 84 ALA A CA 1
ATOM 640 C C . ALA A 1 84 ? 14.950 -8.494 -20.571 1.00 82.94 84 ALA A C 1
ATOM 642 O O . ALA A 1 84 ? 15.921 -9.096 -21.027 1.00 82.94 84 ALA A O 1
ATOM 643 N N . TYR A 1 85 ? 13.701 -8.699 -21.004 1.00 76.81 85 TYR A N 1
ATOM 644 C CA . TYR A 1 85 ? 13.336 -9.759 -21.955 1.00 76.81 85 TYR A CA 1
ATOM 645 C C . TYR A 1 85 ? 12.977 -9.247 -23.355 1.00 76.81 85 TYR A C 1
ATOM 647 O O . TYR A 1 85 ? 13.219 -9.946 -24.332 1.00 76.81 85 TYR A O 1
ATOM 655 N N . GLY A 1 86 ? 12.451 -8.028 -23.480 1.00 66.44 86 GLY A N 1
ATOM 656 C CA . GLY A 1 86 ? 12.096 -7.414 -24.766 1.00 66.44 86 GLY A CA 1
ATOM 657 C C . GLY A 1 86 ? 13.283 -6.837 -25.543 1.00 66.44 86 GLY A C 1
ATOM 658 O O . GLY A 1 86 ? 13.134 -6.500 -26.707 1.00 66.44 86 GLY A O 1
ATOM 659 N N . SER A 1 87 ? 14.468 -6.731 -24.929 1.00 57.66 87 SER A N 1
ATOM 660 C CA . SER A 1 87 ? 15.710 -6.357 -25.628 1.00 57.66 87 SER A CA 1
ATOM 661 C C . SER A 1 87 ? 16.471 -7.556 -26.219 1.00 57.66 87 SER A C 1
ATOM 663 O O . SER A 1 87 ? 17.517 -7.369 -26.836 1.00 57.66 87 SER A O 1
ATOM 665 N N . ALA A 1 88 ? 15.968 -8.782 -26.019 1.00 55.19 88 ALA A N 1
ATOM 666 C CA . ALA A 1 88 ? 16.560 -10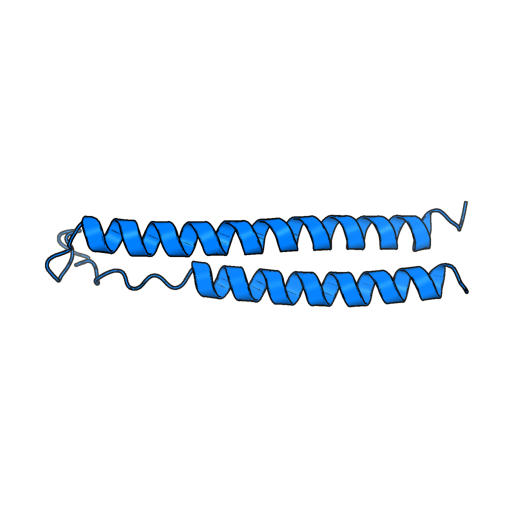.028 -26.517 1.00 55.19 88 ALA A CA 1
ATOM 667 C C . ALA A 1 88 ? 15.914 -10.549 -27.822 1.00 55.19 88 ALA A C 1
ATOM 669 O O . ALA A 1 88 ? 16.297 -11.619 -28.296 1.00 55.19 88 ALA A O 1
ATOM 670 N N . SER A 1 89 ? 14.947 -9.809 -28.376 1.00 48.16 89 SER A N 1
ATOM 671 C CA . SER A 1 89 ? 14.278 -10.030 -29.670 1.00 48.16 89 SER A CA 1
ATOM 672 C C . SER A 1 89 ? 14.700 -8.977 -30.683 1.00 48.16 89 SER A C 1
ATOM 674 O O . SER A 1 89 ? 14.942 -9.353 -31.848 1.00 48.16 89 SER A O 1
#